Protein AF-A0A7Y6PY23-F1 (afdb_monomer)

Nearest PDB structures (foldseek):
  6eud-assembly1_A  TM=9.724E-01  e=4.231E-05  Escherichia coli

Structure (mmCIF, N/CA/C/O backbone):
data_AF-A0A7Y6PY23-F1
#
_entry.id   AF-A0A7Y6PY23-F1
#
loop_
_atom_site.group_PDB
_atom_site.id
_atom_site.type_symbol
_atom_site.label_atom_id
_atom_site.label_alt_id
_atom_site.label_comp_id
_atom_site.label_asym_id
_atom_site.label_entity_id
_atom_site.label_seq_id
_atom_site.pdbx_PDB_ins_code
_atom_site.Cartn_x
_atom_site.Cartn_y
_atom_site.Cartn_z
_atom_site.occupancy
_atom_site.B_iso_or_equiv
_atom_site.auth_seq_id
_atom_site.auth_comp_id
_atom_site.auth_asym_id
_atom_site.auth_atom_id
_atom_site.pdbx_PDB_model_num
ATOM 1 N N . ARG A 1 1 ? -9.706 5.768 -2.146 1.00 82.88 1 ARG A N 1
ATOM 2 C CA . ARG A 1 1 ? -9.968 5.890 -0.686 1.00 82.88 1 ARG A CA 1
ATOM 3 C C . ARG A 1 1 ? -9.337 4.689 0.017 1.00 82.88 1 ARG A C 1
ATOM 5 O O . ARG A 1 1 ? -9.309 3.631 -0.596 1.00 82.88 1 ARG A O 1
ATOM 12 N 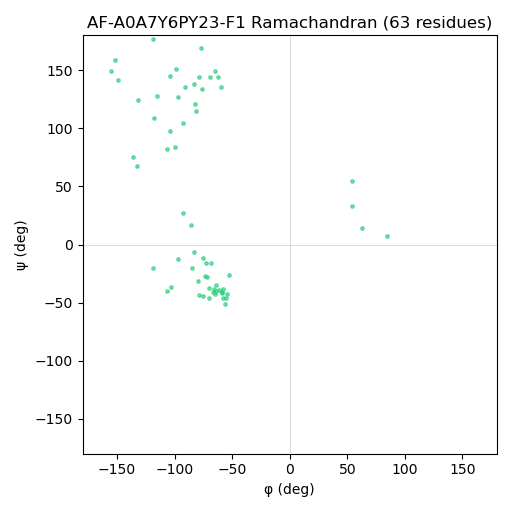N . ALA A 1 2 ? -8.802 4.838 1.232 1.00 92.00 2 ALA A N 1
ATOM 13 C CA . ALA A 1 2 ? -8.343 3.690 2.023 1.00 92.00 2 ALA A CA 1
ATOM 14 C C . ALA A 1 2 ? -9.539 2.979 2.701 1.00 92.00 2 ALA A C 1
ATOM 16 O O . ALA A 1 2 ? -10.480 3.673 3.097 1.00 92.00 2 ALA A O 1
ATOM 17 N N . PRO A 1 3 ? -9.530 1.639 2.830 1.00 95.69 3 PRO A N 1
ATOM 18 C CA . PRO A 1 3 ? -10.558 0.896 3.554 1.00 95.69 3 PRO A CA 1
ATOM 19 C C . PRO A 1 3 ? -10.611 1.256 5.043 1.00 95.69 3 PRO A C 1
ATOM 21 O O . PRO A 1 3 ? -9.583 1.477 5.689 1.00 95.69 3 PRO A O 1
ATOM 24 N N . SER A 1 4 ? -11.816 1.268 5.599 1.00 97.56 4 SER A N 1
ATOM 25 C CA . SER A 1 4 ? -12.059 1.528 7.016 1.00 97.56 4 SER A CA 1
ATOM 26 C C . SER A 1 4 ? -13.334 0.833 7.494 1.00 97.56 4 SER A C 1
ATOM 28 O O . SER A 1 4 ? -14.196 0.477 6.692 1.00 97.56 4 SER A O 1
ATOM 30 N N . VAL A 1 5 ? -13.439 0.624 8.808 1.00 97.25 5 VAL A N 1
ATOM 31 C CA . VAL A 1 5 ? -14.583 -0.009 9.488 1.00 97.25 5 VAL A CA 1
ATOM 32 C C . VAL A 1 5 ? -15.237 0.963 10.475 1.00 97.25 5 VAL A C 1
ATOM 34 O O . VAL A 1 5 ? -14.775 2.097 10.633 1.00 97.25 5 VAL A O 1
ATOM 37 N N . ALA A 1 6 ? -16.330 0.536 11.119 1.00 97.62 6 ALA A N 1
ATOM 38 C CA . ALA A 1 6 ? -17.130 1.354 12.039 1.00 97.62 6 ALA A CA 1
ATOM 39 C C . ALA 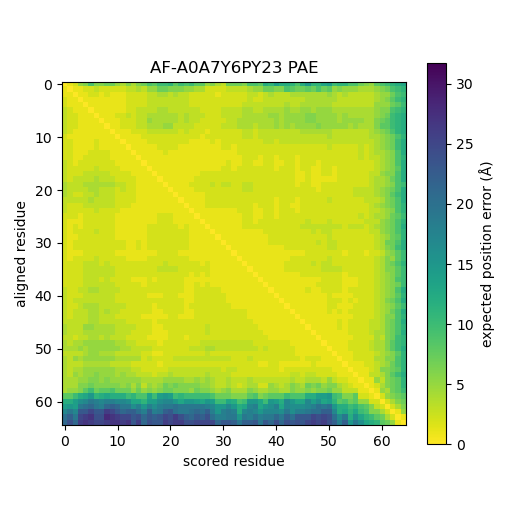A 1 6 ? -17.600 2.676 11.395 1.00 97.62 6 ALA A C 1
ATOM 41 O O . ALA A 1 6 ? -17.304 3.767 11.887 1.00 97.62 6 ALA A O 1
ATOM 42 N N . ASP A 1 7 ? -18.276 2.577 10.244 1.00 95.88 7 ASP A N 1
ATOM 43 C CA . ASP A 1 7 ? -18.703 3.716 9.406 1.00 95.88 7 ASP A CA 1
ATOM 44 C C . ASP A 1 7 ? -17.558 4.656 9.016 1.00 95.88 7 ASP A C 1
ATOM 46 O O . ASP A 1 7 ? -17.703 5.870 8.887 1.00 95.88 7 ASP A O 1
ATOM 50 N N . GLY A 1 8 ? -16.373 4.080 8.847 1.00 95.50 8 GLY A N 1
ATOM 51 C CA . GLY A 1 8 ? -15.175 4.790 8.440 1.00 95.50 8 GLY A CA 1
ATOM 52 C C . GLY A 1 8 ? -14.399 5.470 9.562 1.00 95.50 8 GLY A C 1
ATOM 53 O O . GLY A 1 8 ? -13.429 6.165 9.268 1.00 95.50 8 GLY A O 1
ATOM 54 N N . ARG A 1 9 ? -14.776 5.241 10.825 1.00 96.69 9 ARG A N 1
ATOM 55 C CA . ARG A 1 9 ? -14.085 5.787 12.002 1.00 96.69 9 ARG A CA 1
ATOM 56 C C . ARG A 1 9 ? -12.750 5.106 12.289 1.00 96.69 9 ARG A C 1
ATOM 58 O O . ARG A 1 9 ? -11.871 5.729 12.875 1.00 96.69 9 ARG A O 1
ATOM 65 N N . VAL A 1 10 ? -12.589 3.845 11.890 1.00 97.50 10 VAL A N 1
ATOM 66 C CA . VAL A 1 10 ? -11.385 3.060 12.190 1.00 97.50 10 VAL A CA 1
ATOM 67 C C . VAL A 1 10 ? -10.690 2.661 10.883 1.00 97.50 10 VAL A C 1
ATOM 69 O O . VAL A 1 10 ? -11.229 1.832 10.146 1.00 97.50 10 VAL A O 1
ATOM 72 N N . PRO A 1 11 ? -9.519 3.237 10.550 1.00 96.94 11 PRO A N 1
ATOM 73 C CA . PRO A 1 11 ? -8.761 2.844 9.365 1.00 96.94 11 PRO A CA 1
ATOM 74 C C . PRO A 1 11 ? -8.170 1.441 9.526 1.00 96.94 11 PRO A C 1
ATOM 76 O O . PRO A 1 11 ? -7.735 1.061 10.614 1.00 96.94 11 PRO A O 1
ATOM 79 N N . LEU A 1 12 ? -8.123 0.678 8.432 1.00 97.88 12 LEU A N 1
ATOM 80 C CA . LEU A 1 12 ? -7.463 -0.626 8.427 1.00 97.88 12 LEU A CA 1
ATOM 81 C C . LEU A 1 12 ? -5.956 -0.476 8.208 1.00 97.88 12 LEU A C 1
ATOM 83 O O . LEU A 1 12 ? -5.517 0.274 7.336 1.00 97.88 12 LEU A O 1
ATOM 87 N N . VAL A 1 13 ? -5.167 -1.247 8.956 1.00 98.12 13 VAL A N 1
ATOM 88 C CA . VAL A 1 13 ? -3.759 -1.491 8.628 1.00 98.12 13 VAL A CA 1
ATOM 89 C C . VAL A 1 13 ? -3.713 -2.585 7.565 1.00 98.12 13 VAL A C 1
ATOM 91 O O . VAL A 1 13 ? -4.109 -3.721 7.814 1.00 98.12 13 VAL A O 1
ATOM 94 N N . LEU A 1 14 ? -3.241 -2.246 6.370 1.00 98.12 14 LEU A N 1
ATOM 95 C CA . LEU A 1 14 ? -3.133 -3.171 5.249 1.00 98.12 14 LEU A CA 1
ATOM 96 C C . LEU A 1 14 ? -1.718 -3.725 5.160 1.00 98.12 14 LEU A C 1
ATOM 98 O O . LEU A 1 14 ? -0.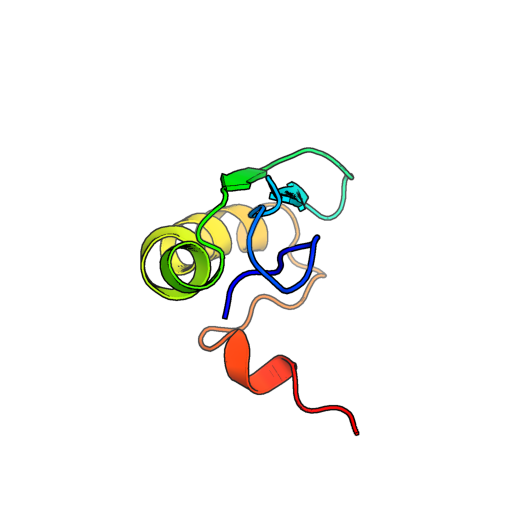756 -2.963 5.065 1.00 98.12 14 LEU A O 1
ATOM 102 N N . HIS A 1 15 ? -1.597 -5.048 5.126 1.00 98.38 15 HIS A N 1
ATOM 103 C CA . HIS A 1 15 ? -0.373 -5.731 4.724 1.00 98.38 15 HIS A CA 1
ATOM 104 C C . HIS A 1 15 ? -0.468 -6.020 3.226 1.00 98.38 15 HIS A C 1
ATOM 106 O O . HIS A 1 15 ? -1.194 -6.916 2.803 1.00 98.38 15 HIS A O 1
ATOM 112 N N . LEU A 1 16 ? 0.245 -5.248 2.412 1.00 97.38 16 LEU A N 1
ATOM 113 C CA . LEU A 1 16 ? 0.310 -5.455 0.969 1.00 97.38 16 LEU A CA 1
ATOM 114 C C . LEU A 1 16 ? 1.341 -6.542 0.687 1.00 97.38 16 LEU A C 1
ATOM 116 O O . LEU A 1 16 ? 2.504 -6.419 1.084 1.00 97.38 16 LEU A O 1
ATOM 120 N N . LEU A 1 17 ? 0.903 -7.619 0.044 1.00 98.19 17 LEU A N 1
ATOM 121 C CA . LEU A 1 17 ? 1.694 -8.833 -0.128 1.00 98.19 17 LEU A CA 1
ATOM 122 C C . LEU A 1 17 ? 2.238 -8.943 -1.555 1.00 98.19 17 LEU A C 1
ATOM 124 O O . LEU A 1 17 ? 1.581 -8.572 -2.525 1.00 98.19 17 LEU A O 1
ATOM 128 N N . ALA A 1 18 ? 3.442 -9.493 -1.681 1.00 97.44 18 ALA A N 1
ATOM 129 C CA . ALA A 1 18 ? 3.950 -9.999 -2.952 1.00 97.44 18 ALA A CA 1
ATOM 130 C C . ALA A 1 18 ? 3.313 -11.364 -3.297 1.00 97.44 18 ALA A C 1
ATOM 132 O O . ALA A 1 18 ? 2.740 -12.010 -2.417 1.00 97.44 18 ALA A O 1
ATOM 133 N N . PRO A 1 19 ? 3.487 -11.876 -4.534 1.00 97.62 19 PRO A N 1
ATOM 134 C CA . PRO A 1 19 ? 2.948 -13.178 -4.947 1.00 97.62 19 PRO A CA 1
ATOM 135 C C . PRO A 1 19 ? 3.302 -14.363 -4.037 1.00 97.62 19 PRO A C 1
ATOM 137 O O . PRO A 1 19 ? 2.565 -15.338 -3.958 1.00 97.62 19 PRO A O 1
ATOM 140 N N . ASN A 1 20 ? 4.423 -14.282 -3.319 1.00 97.56 20 ASN A N 1
ATOM 141 C CA . ASN A 1 20 ? 4.859 -15.298 -2.363 1.00 97.56 20 ASN A CA 1
ATOM 142 C C . ASN A 1 20 ? 4.255 -15.136 -0.952 1.00 97.56 20 ASN A C 1
ATOM 144 O O . ASN A 1 20 ? 4.818 -15.676 -0.001 1.00 97.56 20 ASN A O 1
ATOM 148 N N . GLN A 1 21 ? 3.178 -14.358 -0.801 1.00 97.69 21 GLN A N 1
ATOM 149 C CA . GLN A 1 21 ? 2.476 -14.095 0.465 1.00 97.69 21 GLN A CA 1
ATOM 150 C C . GLN A 1 21 ? 3.317 -13.375 1.533 1.00 97.69 21 GLN A C 1
ATOM 152 O O . GLN A 1 21 ? 2.932 -13.314 2.700 1.00 97.69 21 GLN A O 1
ATOM 157 N N . ARG A 1 22 ? 4.467 -12.796 1.162 1.00 97.88 22 ARG A N 1
ATOM 158 C CA . ARG A 1 22 ? 5.271 -11.988 2.087 1.00 97.88 22 ARG A CA 1
ATOM 159 C C . ARG A 1 22 ? 4.873 -10.513 2.005 1.00 97.88 22 ARG A C 1
ATOM 161 O O . ARG A 1 22 ? 4.772 -9.999 0.886 1.00 97.88 22 ARG A O 1
ATOM 168 N N . PRO A 1 23 ? 4.710 -9.819 3.146 1.00 97.94 23 PRO A N 1
ATOM 169 C CA . PRO A 1 23 ? 4.483 -8.381 3.153 1.00 97.94 23 PRO A CA 1
ATOM 170 C C . PRO A 1 23 ? 5.632 -7.624 2.490 1.00 97.94 23 PRO A C 1
ATOM 172 O O . PRO A 1 23 ? 6.805 -7.900 2.742 1.00 97.94 23 PRO A O 1
ATOM 175 N N . VAL A 1 24 ? 5.276 -6.660 1.650 1.00 97.69 24 VAL A N 1
ATOM 176 C CA . VAL A 1 24 ? 6.203 -5.732 0.985 1.00 97.69 24 VAL A CA 1
ATOM 177 C C . VAL A 1 24 ? 5.945 -4.280 1.363 1.00 97.69 24 VAL A C 1
ATOM 179 O O . VAL A 1 24 ? 6.839 -3.450 1.238 1.00 97.69 24 VAL A O 1
ATOM 182 N N . GLN A 1 25 ? 4.748 -3.983 1.864 1.00 98.00 25 GLN A N 1
ATOM 183 C CA . GLN A 1 25 ? 4.406 -2.715 2.488 1.00 98.00 25 GLN A CA 1
ATOM 184 C C . GLN A 1 25 ? 3.337 -2.957 3.553 1.00 98.00 25 GLN A C 1
ATOM 186 O O . GLN A 1 25 ? 2.413 -3.740 3.340 1.00 98.00 25 GLN A O 1
ATOM 191 N N . VAL A 1 26 ? 3.433 -2.245 4.673 1.00 97.88 26 VAL A N 1
ATOM 192 C CA . VAL A 1 26 ? 2.351 -2.122 5.654 1.00 97.88 26 VAL A CA 1
ATOM 193 C C . VAL A 1 26 ? 1.909 -0.661 5.684 1.00 97.88 26 VAL A C 1
ATOM 195 O O . VAL A 1 26 ? 2.761 0.224 5.758 1.00 97.88 26 VAL A O 1
ATOM 198 N N . THR A 1 27 ? 0.615 -0.378 5.531 1.00 97.44 27 THR A N 1
ATOM 199 C CA . THR A 1 27 ? 0.115 1.006 5.439 1.00 97.44 27 THR A CA 1
ATOM 200 C C . THR A 1 27 ? -1.347 1.130 5.859 1.00 97.44 27 THR A C 1
ATOM 202 O O . THR A 1 27 ? -2.136 0.217 5.639 1.00 97.44 27 THR A O 1
ATOM 205 N N . THR A 1 28 ? -1.725 2.281 6.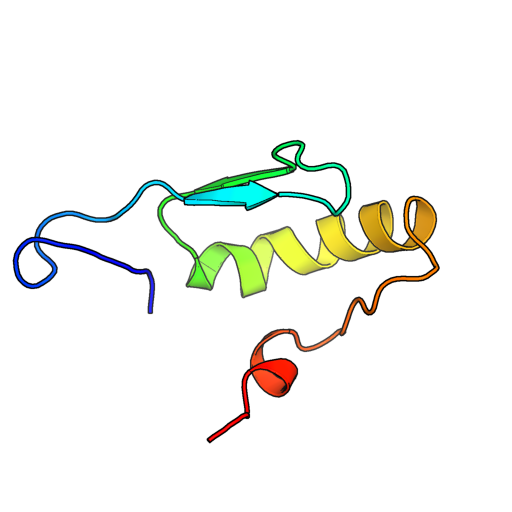410 1.00 97.56 28 THR A N 1
ATOM 206 C CA . THR A 1 28 ? -3.126 2.724 6.536 1.00 97.56 28 THR A CA 1
ATOM 207 C C . THR A 1 28 ? -3.533 3.685 5.409 1.00 97.56 28 THR A C 1
ATOM 209 O O . THR A 1 28 ? -4.717 3.943 5.205 1.00 97.56 28 THR A O 1
ATOM 212 N N . ASP A 1 29 ? -2.564 4.189 4.636 1.00 96.25 29 ASP A N 1
ATOM 213 C CA . ASP A 1 29 ? -2.746 5.103 3.506 1.00 96.25 29 ASP A CA 1
ATOM 214 C C . ASP A 1 29 ? -2.530 4.360 2.177 1.00 96.25 29 ASP A C 1
ATOM 216 O O . ASP A 1 29 ? -1.446 4.367 1.584 1.00 96.25 29 ASP A O 1
ATOM 220 N N . LEU A 1 30 ? -3.576 3.662 1.722 1.00 95.94 30 LEU A N 1
ATOM 221 C CA . LEU A 1 30 ? -3.561 2.962 0.434 1.00 95.94 30 LEU A CA 1
ATOM 222 C C . LEU A 1 30 ? -3.439 3.923 -0.771 1.00 95.94 30 LEU A C 1
ATOM 224 O O . LEU A 1 30 ? -2.657 3.626 -1.673 1.00 95.94 30 LEU A O 1
ATOM 228 N N . PRO A 1 31 ? -4.147 5.073 -0.824 1.00 94.19 31 PRO A N 1
ATOM 229 C CA . PRO A 1 31 ? -3.944 6.050 -1.895 1.00 94.19 31 PRO A CA 1
ATOM 230 C C . PRO A 1 31 ? -2.500 6.562 -1.978 1.00 94.19 31 PRO A C 1
ATOM 232 O O . PRO A 1 31 ? -1.919 6.582 -3.063 1.00 94.19 31 PRO A O 1
ATOM 235 N N . GLY A 1 32 ? -1.895 6.927 -0.843 1.00 95.38 32 GLY A N 1
ATOM 236 C CA . GLY A 1 32 ? -0.506 7.376 -0.799 1.00 95.38 32 GLY A CA 1
ATOM 237 C C . GLY A 1 32 ? 0.487 6.292 -1.209 1.00 95.38 32 GLY A C 1
ATOM 238 O O . GLY A 1 32 ? 1.469 6.605 -1.885 1.00 95.38 32 GLY A O 1
ATOM 239 N N . PHE A 1 33 ? 0.214 5.020 -0.891 1.00 96.38 33 PHE A N 1
ATOM 240 C CA . PHE A 1 33 ? 1.009 3.895 -1.388 1.00 96.38 33 PHE A CA 1
ATOM 241 C C . PHE A 1 33 ? 1.088 3.875 -2.916 1.00 96.38 33 PHE A C 1
ATOM 243 O O . PHE A 1 33 ? 2.196 3.830 -3.457 1.00 96.38 33 PHE A O 1
ATOM 250 N N . TRP A 1 34 ? -0.053 3.955 -3.606 1.00 94.81 34 TRP A N 1
ATOM 251 C CA . TRP A 1 34 ? -0.089 3.889 -5.068 1.00 94.81 34 TRP A CA 1
ATOM 252 C C . TRP A 1 34 ? 0.681 5.031 -5.733 1.00 94.81 34 TRP A C 1
ATOM 254 O O . TRP A 1 34 ? 1.389 4.798 -6.707 1.00 94.81 34 TRP A O 1
ATOM 264 N N . VAL A 1 35 ? 0.598 6.244 -5.181 1.00 94.44 35 VAL A N 1
ATOM 265 C CA . VAL A 1 35 ? 1.258 7.427 -5.757 1.00 94.44 35 VAL A CA 1
ATOM 266 C C . VAL A 1 35 ? 2.755 7.466 -5.440 1.00 94.44 35 VAL A C 1
ATOM 268 O O . VAL A 1 35 ? 3.563 7.795 -6.305 1.00 94.44 35 VAL A O 1
ATOM 271 N N . LYS A 1 36 ? 3.146 7.158 -4.199 1.00 95.56 36 LYS A N 1
ATOM 272 C CA . LYS A 1 36 ? 4.502 7.452 -3.699 1.00 95.56 36 LYS A CA 1
ATOM 273 C C . LYS A 1 36 ? 5.414 6.232 -3.651 1.00 95.56 36 LYS A C 1
ATOM 275 O O . LYS A 1 36 ? 6.609 6.351 -3.901 1.00 95.56 36 LYS A O 1
ATOM 280 N N . HIS A 1 37 ? 4.874 5.064 -3.310 1.00 96.25 37 HIS A N 1
ATOM 281 C CA . HIS A 1 37 ? 5.678 3.884 -2.976 1.00 96.25 37 HIS A CA 1
ATOM 282 C C . HIS A 1 37 ? 5.647 2.818 -4.072 1.00 96.25 37 HIS A C 1
ATOM 284 O O . HIS A 1 37 ? 6.686 2.238 -4.403 1.00 96.25 37 HIS A O 1
ATOM 290 N N . TYR A 1 38 ? 4.479 2.591 -4.678 1.00 96.69 38 TYR A N 1
ATOM 291 C CA . TYR A 1 38 ? 4.304 1.588 -5.720 1.00 96.69 38 TYR A CA 1
ATOM 292 C C . TYR A 1 38 ? 5.280 1.742 -6.900 1.00 96.69 38 TYR A C 1
ATOM 294 O O . TYR A 1 38 ? 5.858 0.725 -7.273 1.00 96.69 38 TYR A O 1
ATOM 302 N N . PRO A 1 39 ? 5.587 2.938 -7.449 1.00 96.50 39 PRO A N 1
ATOM 303 C CA . PRO A 1 39 ? 6.483 3.046 -8.607 1.00 96.50 39 PRO A CA 1
ATOM 304 C C . PRO A 1 39 ? 7.885 2.459 -8.377 1.00 96.50 39 PRO A C 1
ATOM 306 O O . PRO A 1 39 ? 8.454 1.815 -9.261 1.00 96.50 39 PRO A O 1
ATOM 309 N N . ALA A 1 40 ? 8.449 2.643 -7.179 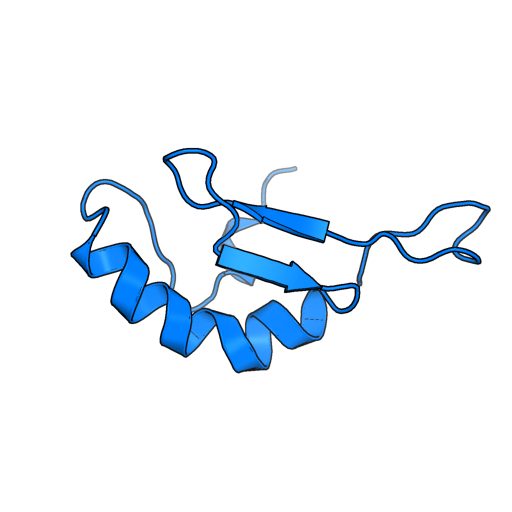1.00 96.94 40 ALA A N 1
ATOM 310 C CA . ALA A 1 40 ? 9.748 2.077 -6.823 1.00 96.94 40 ALA A CA 1
ATOM 311 C C . ALA A 1 40 ? 9.643 0.572 -6.538 1.00 96.94 40 ALA A C 1
ATOM 313 O O . ALA A 1 40 ? 10.450 -0.219 -7.034 1.00 96.94 40 ALA A O 1
ATOM 314 N N . LEU A 1 41 ? 8.618 0.169 -5.783 1.00 97.12 41 LEU A N 1
ATOM 315 C CA . LEU A 1 41 ? 8.389 -1.226 -5.419 1.00 97.12 41 LEU A CA 1
ATOM 316 C C . LEU A 1 41 ? 8.097 -2.099 -6.650 1.00 97.12 41 LEU A C 1
ATOM 318 O O . LEU A 1 41 ? 8.635 -3.198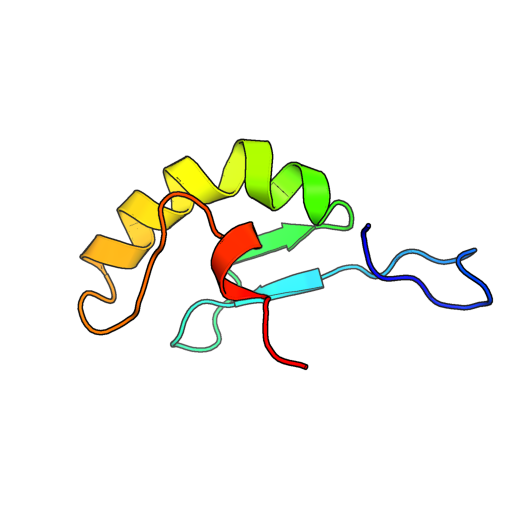 -6.776 1.00 97.12 41 LEU A O 1
ATOM 322 N N . ARG A 1 42 ? 7.322 -1.584 -7.607 1.00 96.38 42 ARG A N 1
ATOM 323 C CA . ARG A 1 42 ? 6.987 -2.231 -8.877 1.00 96.38 42 ARG A CA 1
ATOM 324 C C . ARG A 1 42 ? 8.233 -2.636 -9.656 1.00 96.38 42 ARG A C 1
ATOM 326 O O . ARG A 1 42 ? 8.326 -3.774 -10.099 1.00 96.38 42 ARG A O 1
ATOM 333 N N . LYS A 1 43 ? 9.228 -1.746 -9.767 1.00 97.25 43 LYS A N 1
ATOM 334 C CA . LYS A 1 43 ? 10.504 -2.034 -10.452 1.00 97.25 43 LYS A CA 1
ATOM 335 C C . LYS A 1 43 ? 11.235 -3.217 -9.813 1.00 97.25 43 LYS A C 1
ATOM 337 O O . LYS A 1 43 ? 11.768 -4.075 -10.516 1.00 97.25 43 LYS A O 1
ATOM 342 N N . GLN A 1 44 ? 11.237 -3.288 -8.482 1.00 97.19 44 GLN A N 1
ATOM 343 C CA . GLN A 1 44 ? 11.864 -4.387 -7.744 1.00 97.19 44 GLN A CA 1
ATOM 344 C C . GLN A 1 44 ? 11.086 -5.701 -7.907 1.00 97.19 44 GLN A C 1
ATOM 346 O O . GLN A 1 44 ? 11.685 -6.748 -8.171 1.00 97.19 44 GLN A O 1
ATOM 351 N N . LEU A 1 45 ? 9.758 -5.649 -7.769 1.00 97.75 45 LEU A N 1
ATOM 352 C CA . LEU A 1 45 ? 8.887 -6.820 -7.843 1.00 97.75 45 LEU A CA 1
ATOM 353 C C . LEU A 1 45 ? 8.790 -7.391 -9.254 1.00 97.75 45 LEU A C 1
ATOM 355 O O . LEU A 1 45 ? 8.828 -8.607 -9.391 1.00 97.75 45 LEU A O 1
ATOM 359 N N . MET A 1 46 ? 8.774 -6.553 -10.289 1.00 97.44 46 MET A N 1
ATOM 360 C CA . MET A 1 46 ? 8.789 -6.990 -11.686 1.00 97.44 46 MET A CA 1
ATOM 361 C C . MET A 1 46 ? 10.027 -7.832 -12.006 1.00 97.44 46 MET A C 1
ATOM 363 O O . MET A 1 46 ? 9.911 -8.878 -12.637 1.00 97.44 46 MET A O 1
ATOM 367 N N . ARG A 1 47 ? 11.208 -7.443 -11.501 1.00 97.69 47 ARG A N 1
ATOM 368 C CA . ARG A 1 47 ? 12.434 -8.242 -11.663 1.00 97.69 47 ARG A CA 1
ATOM 369 C C . ARG A 1 47 ? 12.353 -9.586 -10.936 1.00 97.69 47 ARG A C 1
ATOM 371 O O . ARG A 1 47 ? 12.871 -10.583 -11.427 1.00 97.69 47 ARG A O 1
ATOM 378 N N . ARG A 1 48 ? 11.738 -9.614 -9.750 1.00 97.81 48 ARG A N 1
ATOM 379 C CA . ARG A 1 48 ? 11.628 -10.821 -8.914 1.00 97.81 48 ARG A CA 1
ATOM 380 C C . ARG A 1 48 ? 10.514 -11.771 -9.371 1.00 97.81 48 ARG A C 1
ATOM 382 O O . ARG A 1 48 ? 10.643 -12.980 -9.209 1.00 97.81 48 ARG A O 1
ATOM 389 N N . TYR A 1 49 ? 9.439 -11.228 -9.933 1.00 98.00 49 TYR A N 1
ATOM 390 C CA . TYR A 1 49 ? 8.226 -11.934 -10.338 1.00 98.00 49 TYR A CA 1
ATOM 391 C C . TYR A 1 49 ? 7.813 -11.520 -11.764 1.00 98.00 49 TYR A C 1
ATOM 393 O O . TYR A 1 49 ? 6.757 -10.909 -11.945 1.00 98.00 49 TYR A O 1
ATOM 40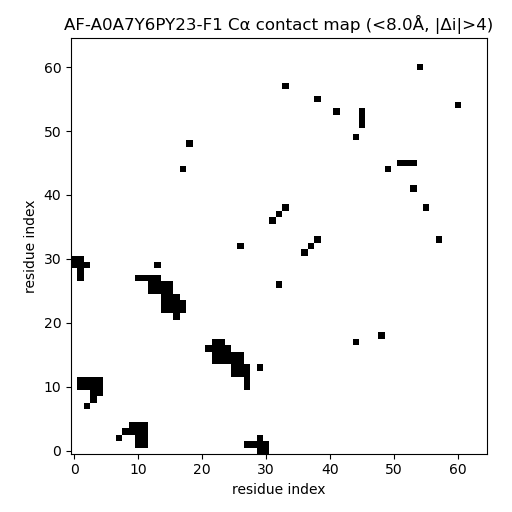1 N N . PRO A 1 50 ? 8.608 -11.874 -12.794 1.00 97.44 50 PRO A N 1
ATOM 402 C CA . PRO A 1 50 ? 8.417 -11.384 -14.165 1.00 97.44 50 PRO A CA 1
ATOM 403 C C . PRO A 1 50 ? 7.152 -11.916 -14.853 1.00 97.44 50 PRO A C 1
ATOM 405 O O . PRO A 1 50 ? 6.727 -11.370 -15.861 1.00 97.44 50 PRO A O 1
ATOM 408 N N . ARG A 1 51 ? 6.538 -12.979 -14.314 1.00 96.94 51 ARG A N 1
ATOM 409 C CA . ARG A 1 51 ? 5.292 -13.568 -14.839 1.00 96.94 51 ARG A CA 1
ATOM 410 C C . ARG A 1 51 ? 4.014 -12.855 -14.372 1.00 96.94 51 ARG A C 1
ATOM 412 O O . ARG A 1 51 ? 2.938 -13.229 -14.817 1.00 96.94 51 ARG A O 1
ATOM 419 N N . HIS A 1 52 ? 4.113 -11.890 -13.455 1.00 94.94 52 HIS A N 1
ATOM 420 C CA . HIS A 1 52 ? 2.960 -11.135 -12.949 1.00 94.94 52 HIS A CA 1
ATOM 421 C C . HIS A 1 52 ? 2.841 -9.790 -13.667 1.00 94.94 52 HIS A C 1
ATOM 423 O O . HIS A 1 52 ? 3.847 -9.214 -14.080 1.00 94.94 52 HIS A O 1
ATOM 429 N N . GLN A 1 53 ? 1.615 -9.281 -13.786 1.00 93.00 53 GLN A N 1
ATOM 430 C CA . GLN A 1 53 ? 1.378 -7.941 -14.309 1.00 93.00 53 GLN A CA 1
ATOM 431 C C . GLN A 1 53 ? 1.721 -6.881 -13.257 1.00 93.00 53 GLN A C 1
ATOM 433 O O . GLN A 1 53 ? 1.335 -6.976 -12.093 1.00 93.00 53 GLN A O 1
ATOM 438 N N . TRP A 1 54 ? 2.444 -5.855 -13.698 1.00 93.69 54 TRP A N 1
ATOM 439 C CA . TRP A 1 54 ? 2.924 -4.749 -12.877 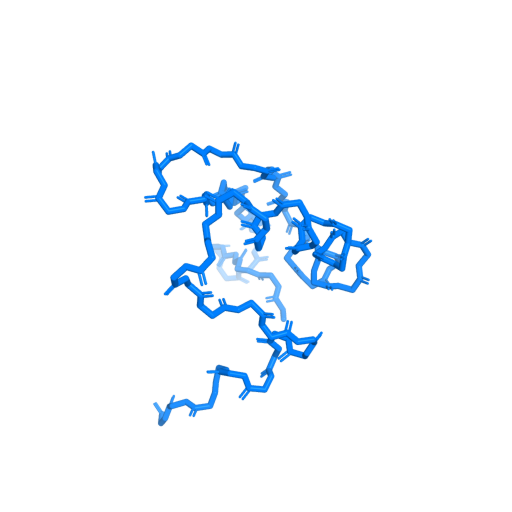1.00 93.69 54 TRP A CA 1
ATOM 440 C C . TRP A 1 54 ? 2.685 -3.430 -13.636 1.00 93.69 54 TRP A C 1
ATOM 442 O O . TRP A 1 54 ? 3.626 -2.904 -14.237 1.00 93.69 54 TRP A O 1
ATOM 452 N N . PRO A 1 55 ? 1.437 -2.931 -13.696 1.00 93.06 55 PRO A N 1
ATOM 453 C CA . PRO A 1 55 ? 1.070 -1.772 -14.518 1.00 93.06 55 PRO A CA 1
ATOM 454 C C . PRO A 1 55 ? 1.758 -0.478 -14.060 1.00 93.06 55 PRO A C 1
ATOM 456 O O . PRO A 1 55 ? 2.010 -0.288 -12.875 1.00 93.06 55 PRO A O 1
ATOM 459 N N . GLU A 1 56 ? 2.038 0.446 -14.985 1.00 90.88 56 GLU A N 1
ATOM 460 C CA . GLU A 1 56 ? 2.503 1.796 -14.615 1.00 90.88 56 GLU A CA 1
ATOM 461 C C . GLU A 1 56 ? 1.396 2.581 -13.896 1.00 90.88 56 GLU A C 1
ATOM 463 O O . GLU A 1 56 ? 1.666 3.227 -12.887 1.00 90.88 56 GLU A O 1
ATOM 468 N N . ASP A 1 57 ? 0.154 2.454 -14.376 1.00 89.75 57 ASP A N 1
ATOM 469 C CA . ASP A 1 57 ? -1.045 2.963 -13.712 1.00 89.75 57 ASP A CA 1
ATOM 470 C C . ASP A 1 57 ? -1.819 1.806 -13.045 1.00 89.75 57 ASP A C 1
ATOM 472 O O . ASP A 1 57 ? -2.575 1.093 -13.712 1.00 89.75 57 ASP A O 1
ATOM 476 N N . PRO A 1 58 ? -1.640 1.584 -11.730 1.00 83.69 58 PRO A N 1
ATOM 477 C CA . PRO A 1 58 ? -2.315 0.505 -11.014 1.00 83.69 58 PRO A CA 1
ATOM 478 C C . PRO A 1 58 ? -3.810 0.757 -10.790 1.00 83.69 58 PRO A C 1
ATOM 480 O O . PRO A 1 58 ? -4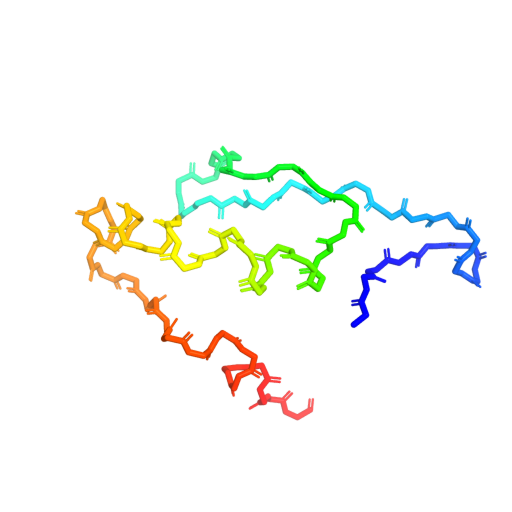.527 -0.185 -10.465 1.00 83.69 58 PRO A O 1
ATOM 483 N N . LEU A 1 59 ? -4.299 1.993 -10.950 1.00 81.50 59 LEU A N 1
ATOM 484 C CA . LEU A 1 59 ? -5.708 2.328 -10.725 1.00 81.50 59 LEU A CA 1
ATOM 485 C C . LEU A 1 59 ? -6.574 2.057 -11.957 1.00 81.50 59 LEU A C 1
ATOM 487 O O . LEU A 1 59 ? -7.784 1.888 -11.821 1.00 81.50 59 LEU A O 1
ATOM 491 N N . GLN A 1 60 ? -5.974 1.961 -13.145 1.00 75.38 60 GLN A N 1
ATOM 492 C CA . GLN A 1 60 ? -6.695 1.578 -14.363 1.00 75.38 60 GLN A CA 1
ATOM 493 C C . GLN A 1 60 ? -7.094 0.103 -14.391 1.00 75.38 60 GLN A C 1
ATOM 495 O O . GLN A 1 60 ? -8.103 -0.235 -15.004 1.00 75.38 60 GLN A O 1
ATOM 500 N N . LEU A 1 61 ? -6.335 -0.762 -13.713 1.00 61.22 61 LEU A N 1
ATOM 501 C CA . LEU A 1 61 ? -6.574 -2.207 -13.714 1.00 61.22 61 LEU A CA 1
ATOM 502 C C . LEU A 1 61 ? -7.772 -2.618 -12.836 1.00 61.22 61 LEU A C 1
ATOM 504 O O . LEU A 1 61 ? -8.231 -3.745 -12.933 1.00 61.22 61 LEU A O 1
ATOM 508 N N . VAL A 1 62 ? -8.300 -1.708 -12.006 1.00 57.97 62 VAL A N 1
ATOM 509 C CA . VAL A 1 62 ? -9.425 -1.960 -11.079 1.00 57.97 62 VAL A CA 1
ATOM 510 C C . VAL A 1 62 ? -10.787 -1.614 -11.711 1.00 57.97 62 VAL A C 1
ATOM 512 O O . VAL A 1 62 ? -11.723 -1.239 -11.012 1.00 57.97 62 VAL A O 1
ATOM 515 N N . ARG A 1 63 ? -10.912 -1.682 -13.042 1.00 50.09 63 ARG A N 1
ATOM 516 C CA . ARG A 1 63 ? -12.209 -1.579 -13.730 1.00 50.09 63 ARG A CA 1
ATOM 517 C C . ARG A 1 63 ? -12.707 -2.973 -14.098 1.00 50.09 63 ARG A C 1
ATOM 519 O O . ARG A 1 63 ? -12.517 -3.408 -15.225 1.00 50.09 63 ARG A O 1
ATOM 526 N N . GLU A 1 64 ? -13.346 -3.630 -13.143 1.00 43.44 64 GLU A N 1
ATOM 527 C CA . GLU A 1 64 ? -14.273 -4.739 -13.381 1.00 43.44 64 GLU A CA 1
ATOM 528 C C . GLU A 1 64 ? -15.539 -4.438 -12.558 1.00 43.44 64 GLU A C 1
ATOM 530 O O . GLU A 1 64 ? -15.421 -4.120 -11.374 1.00 43.44 64 GLU A O 1
ATOM 535 N N . ASP A 1 65 ? -16.672 -4.411 -13.273 1.00 40.06 65 ASP A N 1
ATOM 536 C CA . ASP A 1 65 ? -18.098 -4.222 -12.919 1.00 40.06 65 ASP A CA 1
ATOM 537 C C . ASP A 1 65 ? -18.515 -3.948 -11.456 1.00 40.06 65 ASP A C 1
ATOM 539 O O . ASP A 1 65 ? -18.322 -4.813 -10.570 1.00 40.06 65 ASP A O 1
#

Solvent-accessible surface area (backbone atoms only — not comparable to full-atom values): 4229 Å² total; per-residue (Å²): 125,54,66,50,42,81,96,57,74,42,71,43,78,41,73,44,59,45,98,85,73,44,72,78,46,77,42,61,52,54,58,56,36,61,75,71,45,40,68,63,49,45,60,56,46,41,73,76,43,69,91,57,93,73,65,94,61,68,74,71,75,71,77,72,137

pLDDT: mean 91.96, std 12.87, range [40.06, 98.38]

Mean predicted aligned error: 3.94 Å

Sequence (65 aa):
RAPSVADGRVPLVLHLLAPNQRPVQVTTDLPGFWVKHYPALRKQLMRRYPRHQWPEDPLQLVRED

Radius of gyration: 13.07 Å; Cα contacts (8 Å, |Δi|>4): 58; chains: 1; bounding box: 31×23×27 Å

Secondary structure (DSSP, 8-state):
---EETTTTEE--EEEE-TTS-EEEEES-HHHIIIIIHHHHHHHHHHH-TTS---SSTTGGG---

Foldseek 3Di:
DADADPVRPGFDFDQDAAPVRDGPDTDSCPVCCQVPPLVVVLVVNCVVPVVDDRDPRPVVVPDDD